Protein AF-A0A955VEQ9-F1 (afdb_monomer)

Structure (mmCIF, N/CA/C/O backbone):
data_AF-A0A955VEQ9-F1
#
_entry.id   AF-A0A955VEQ9-F1
#
loop_
_atom_site.group_PDB
_atom_site.id
_atom_site.type_symbol
_atom_site.label_atom_id
_atom_site.label_alt_id
_atom_site.label_comp_id
_atom_site.label_asym_id
_atom_site.label_entity_id
_atom_site.label_seq_id
_atom_site.pdbx_PDB_ins_code
_atom_site.Cartn_x
_atom_site.Cartn_y
_atom_site.Cartn_z
_atom_site.occupancy
_atom_site.B_iso_or_equiv
_atom_site.auth_seq_id
_atom_site.auth_comp_id
_atom_site.auth_asym_id
_atom_site.auth_atom_id
_atom_site.pdbx_PDB_model_num
ATOM 1 N N . GLY A 1 1 ? 14.305 3.880 -24.145 1.0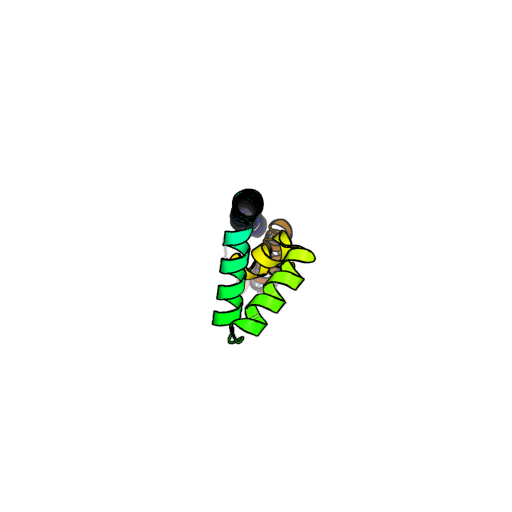0 90.00 1 GLY A N 1
ATOM 2 C CA . GLY A 1 1 ? 13.430 2.717 -23.909 1.00 90.00 1 GLY A CA 1
ATOM 3 C C . GLY A 1 1 ? 13.474 2.318 -22.452 1.00 90.00 1 GLY A C 1
ATOM 4 O O . GLY A 1 1 ? 12.798 2.954 -21.660 1.00 90.00 1 GLY A O 1
ATOM 5 N N . ALA A 1 2 ? 14.329 1.359 -22.086 1.00 95.25 2 ALA A N 1
ATOM 6 C CA . ALA A 1 2 ? 14.412 0.815 -20.723 1.00 95.25 2 ALA A CA 1
ATOM 7 C C . ALA A 1 2 ? 14.593 1.878 -19.622 1.00 95.25 2 ALA A C 1
ATOM 9 O O . ALA A 1 2 ? 13.874 1.848 -18.632 1.00 95.25 2 ALA A O 1
ATOM 10 N N . LEU A 1 3 ? 15.486 2.859 -19.818 1.00 96.25 3 LEU A N 1
ATOM 11 C CA . LEU A 1 3 ? 15.682 3.953 -18.855 1.00 96.25 3 LEU A CA 1
ATOM 12 C C . LEU A 1 3 ? 14.401 4.772 -18.632 1.00 96.25 3 LEU A C 1
ATOM 14 O O . LEU A 1 3 ? 14.037 5.050 -17.497 1.00 96.25 3 LEU A O 1
ATOM 18 N N . SER A 1 4 ? 13.703 5.132 -19.711 1.00 96.56 4 SER A N 1
ATOM 19 C CA . SER A 1 4 ? 12.445 5.881 -19.642 1.00 96.56 4 SER A CA 1
ATOM 20 C C . SER A 1 4 ? 11.353 5.088 -18.919 1.00 96.56 4 SER A C 1
ATOM 22 O O . SER A 1 4 ? 10.619 5.671 -18.131 1.00 96.56 4 SER A O 1
ATOM 24 N N . MET A 1 5 ? 11.284 3.769 -19.147 1.00 96.38 5 MET A N 1
ATOM 25 C CA . MET A 1 5 ? 10.365 2.874 -18.431 1.00 96.38 5 MET A CA 1
ATOM 26 C C . MET A 1 5 ? 10.689 2.827 -16.935 1.00 96.38 5 MET A C 1
ATOM 28 O O . MET A 1 5 ? 9.799 3.019 -16.118 1.00 96.38 5 MET A O 1
ATOM 32 N N . ALA A 1 6 ? 11.965 2.652 -16.568 1.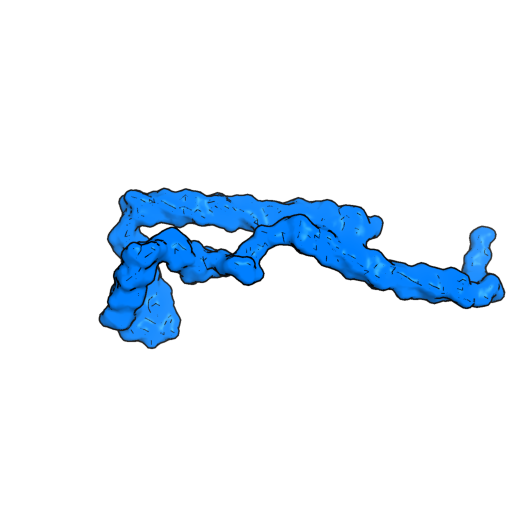00 96.88 6 ALA A N 1
ATOM 33 C CA . ALA A 1 6 ? 12.380 2.667 -15.166 1.00 96.88 6 ALA A CA 1
ATOM 34 C C . ALA A 1 6 ? 12.025 3.983 -14.471 1.00 96.88 6 ALA A C 1
ATOM 36 O O . ALA A 1 6 ? 11.421 3.966 -13.405 1.00 96.88 6 ALA A O 1
ATOM 37 N N . VAL A 1 7 ? 12.401 5.120 -15.062 1.00 97.50 7 VAL A N 1
ATOM 38 C CA . VAL A 1 7 ? 12.164 6.436 -14.455 1.00 97.50 7 VAL A CA 1
ATOM 39 C C . VAL A 1 7 ? 10.668 6.723 -14.341 1.00 97.50 7 VAL A C 1
ATOM 41 O O . VAL A 1 7 ? 10.225 7.165 -13.285 1.00 97.50 7 VAL A O 1
ATOM 44 N N . GLY A 1 8 ? 9.890 6.443 -15.391 1.00 96.94 8 GLY A N 1
ATOM 45 C CA . GLY A 1 8 ? 8.439 6.634 -15.369 1.00 96.94 8 GLY A CA 1
ATOM 46 C C . GLY A 1 8 ? 7.767 5.830 -14.256 1.00 96.94 8 GLY A C 1
ATOM 47 O O . GLY A 1 8 ? 6.965 6.376 -13.502 1.00 96.94 8 GLY A O 1
ATOM 48 N N . GLU A 1 9 ? 8.164 4.569 -14.095 1.00 97.38 9 GLU A N 1
ATOM 49 C CA . GLU A 1 9 ? 7.605 3.690 -13.070 1.00 97.38 9 GLU A CA 1
ATOM 50 C C . GLU A 1 9 ? 8.024 4.101 -11.650 1.00 97.38 9 GLU A C 1
ATOM 52 O O . GLU A 1 9 ? 7.196 4.130 -10.743 1.00 97.38 9 GLU A O 1
ATOM 57 N N . VAL A 1 10 ? 9.291 4.492 -11.445 1.00 97.75 10 VAL A N 1
ATOM 58 C CA . VAL A 1 10 ? 9.767 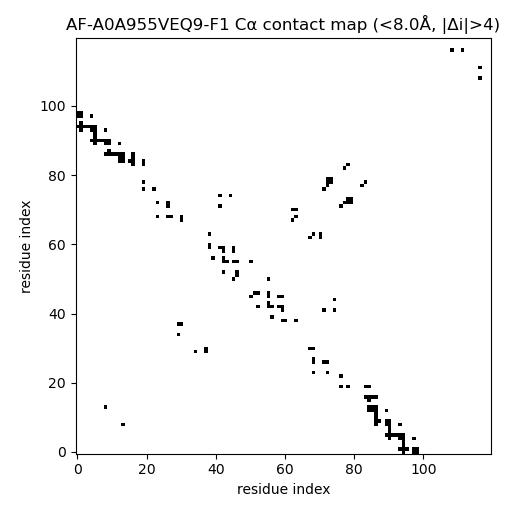5.007 -10.146 1.00 97.75 10 VAL A CA 1
ATOM 59 C C . VAL A 1 10 ? 8.982 6.246 -9.732 1.00 97.75 10 VAL A C 1
ATOM 61 O O . VAL A 1 10 ? 8.652 6.385 -8.557 1.00 97.75 10 VAL A O 1
ATOM 64 N N . VAL A 1 11 ? 8.676 7.140 -10.674 1.00 97.50 11 VAL A N 1
ATOM 65 C CA . VAL A 1 11 ? 7.861 8.327 -10.393 1.00 97.50 11 VAL A CA 1
ATOM 66 C C . VAL A 1 11 ? 6.425 7.923 -10.059 1.00 97.50 11 VAL A C 1
ATOM 68 O O . VAL A 1 11 ? 5.911 8.352 -9.031 1.00 97.50 11 VAL A O 1
ATOM 71 N N . SER A 1 12 ? 5.798 7.066 -10.871 1.00 96.81 12 SER A N 1
ATOM 72 C CA . SER A 1 12 ? 4.403 6.648 -10.672 1.00 96.81 12 SER A CA 1
ATOM 73 C C . SER A 1 12 ? 4.186 5.920 -9.340 1.00 96.81 12 SER A C 1
ATOM 75 O O . SER A 1 12 ? 3.359 6.337 -8.527 1.00 96.81 12 SER A O 1
ATOM 77 N N . VAL A 1 13 ? 4.972 4.875 -9.070 1.00 96.94 13 VAL A N 1
ATOM 78 C CA . VAL A 1 13 ? 4.902 4.111 -7.814 1.00 96.94 13 VAL A CA 1
ATOM 79 C C . VAL A 1 13 ? 5.434 4.939 -6.642 1.00 96.94 13 VAL A C 1
ATOM 81 O O . VAL A 1 13 ? 4.997 4.765 -5.508 1.00 96.94 13 VAL A O 1
ATOM 84 N N . GLY A 1 14 ? 6.348 5.878 -6.900 1.00 97.00 14 GLY A N 1
ATOM 85 C CA . GLY A 1 14 ? 6.792 6.870 -5.922 1.00 97.00 14 GLY A CA 1
ATOM 86 C C . GLY A 1 14 ? 5.634 7.719 -5.407 1.00 97.00 14 GLY A C 1
ATOM 87 O O . GLY A 1 14 ? 5.455 7.815 -4.197 1.00 97.00 14 GLY A O 1
ATOM 88 N N . SER A 1 15 ? 4.800 8.248 -6.306 1.00 96.94 15 SER A N 1
ATOM 89 C CA . SER A 1 15 ? 3.600 8.997 -5.918 1.00 96.94 15 SER A CA 1
ATOM 90 C C . SER A 1 15 ? 2.616 8.147 -5.111 1.00 96.94 15 SER A C 1
ATOM 92 O O . SER A 1 15 ? 2.082 8.637 -4.123 1.00 96.94 15 SER A O 1
ATOM 94 N N . GLN A 1 16 ? 2.422 6.871 -5.470 1.00 96.62 16 GLN A N 1
ATOM 95 C CA . GLN A 1 16 ? 1.590 5.954 -4.675 1.00 96.62 16 G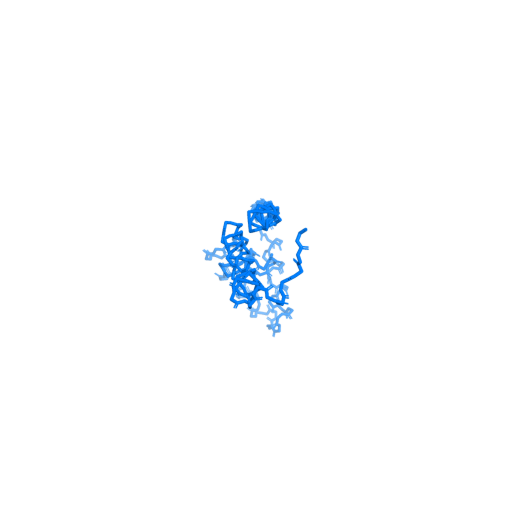LN A CA 1
ATOM 96 C C . GLN A 1 16 ? 2.148 5.770 -3.260 1.00 96.62 16 GLN A C 1
ATOM 98 O O . GLN A 1 16 ? 1.410 5.893 -2.288 1.00 96.62 16 GLN A O 1
ATOM 103 N N . ARG A 1 17 ? 3.463 5.552 -3.128 1.00 97.31 17 ARG A N 1
ATOM 104 C CA . ARG A 1 17 ? 4.127 5.444 -1.822 1.00 97.31 17 ARG A CA 1
ATOM 105 C C . ARG A 1 17 ? 3.936 6.706 -0.983 1.00 97.31 17 ARG A C 1
ATOM 107 O O . ARG A 1 17 ? 3.744 6.617 0.224 1.00 97.31 17 ARG A O 1
ATOM 114 N N . ASP A 1 18 ? 4.016 7.878 -1.600 1.00 97.56 18 ASP A N 1
ATOM 115 C CA . ASP A 1 18 ? 3.841 9.139 -0.883 1.00 97.56 18 ASP A CA 1
ATOM 116 C C . ASP A 1 18 ? 2.387 9.304 -0.394 1.00 97.56 18 ASP A C 1
ATOM 118 O O . ASP A 1 18 ? 2.177 9.772 0.727 1.00 97.56 18 ASP A O 1
ATOM 122 N N . THR A 1 19 ? 1.395 8.842 -1.166 1.00 96.81 19 THR A N 1
ATOM 123 C CA . THR A 1 19 ? -0.005 8.730 -0.717 1.00 96.81 19 THR A CA 1
ATOM 124 C C . THR A 1 19 ? -0.151 7.749 0.449 1.00 96.81 19 THR A C 1
ATOM 126 O O . THR A 1 19 ? -0.694 8.137 1.480 1.00 96.81 19 THR A O 1
ATOM 129 N N . GLU A 1 20 ? 0.407 6.537 0.348 1.00 97.56 20 GLU A N 1
ATOM 130 C CA . GLU A 1 20 ? 0.390 5.542 1.435 1.00 97.56 20 GLU A CA 1
ATOM 131 C C . GLU A 1 20 ? 0.969 6.120 2.739 1.00 97.56 20 GLU A C 1
ATOM 133 O O . GLU A 1 20 ? 0.397 5.963 3.815 1.00 97.56 20 GLU A O 1
ATOM 138 N N . LEU A 1 21 ? 2.096 6.836 2.659 1.00 97.62 21 LEU A N 1
ATOM 139 C CA . LEU A 1 21 ? 2.720 7.473 3.821 1.00 97.62 21 LEU A CA 1
ATOM 140 C C . LEU A 1 21 ? 1.856 8.594 4.410 1.00 97.62 21 LEU A C 1
ATOM 142 O O . LEU A 1 21 ? 1.819 8.760 5.632 1.00 97.62 21 LEU A O 1
ATOM 146 N N . ALA A 1 22 ? 1.176 9.367 3.563 1.00 98.00 22 ALA A N 1
ATOM 147 C CA . ALA A 1 22 ? 0.264 10.412 4.009 1.00 98.00 22 ALA A CA 1
ATOM 148 C C . ALA A 1 22 ? -0.962 9.826 4.725 1.00 98.00 22 ALA A C 1
ATOM 150 O O . ALA A 1 22 ? -1.365 10.363 5.762 1.00 98.00 22 ALA A O 1
ATOM 151 N N . ASP A 1 23 ? -1.505 8.718 4.217 1.00 97.88 23 ASP A N 1
ATOM 152 C CA . ASP A 1 23 ? -2.626 8.003 4.826 1.00 97.88 23 ASP A CA 1
ATOM 153 C C . ASP A 1 23 ? -2.221 7.371 6.164 1.00 97.88 23 ASP A C 1
ATOM 155 O O . ASP A 1 23 ? -2.874 7.633 7.168 1.00 97.88 23 ASP A O 1
ATOM 159 N N . ILE A 1 24 ? -1.073 6.687 6.245 1.00 98.12 24 ILE A N 1
ATOM 160 C CA . ILE A 1 24 ? -0.539 6.155 7.517 1.00 98.12 24 ILE A CA 1
ATOM 161 C C . ILE A 1 24 ? -0.321 7.278 8.545 1.00 98.12 24 ILE A C 1
ATOM 163 O O . ILE A 1 24 ? -0.547 7.111 9.747 1.00 98.12 24 ILE A O 1
ATOM 167 N N . ALA A 1 25 ? 0.150 8.444 8.097 1.00 98.31 25 ALA A N 1
ATOM 168 C CA . ALA A 1 25 ? 0.331 9.587 8.980 1.00 98.31 25 ALA A CA 1
ATOM 169 C C . ALA A 1 25 ? -1.007 10.166 9.462 1.00 98.31 25 ALA A C 1
ATOM 171 O O . ALA A 1 25 ? -1.050 10.710 10.567 1.00 98.31 25 ALA A O 1
ATOM 172 N N . ARG A 1 26 ? -2.067 10.100 8.646 1.00 98.19 26 ARG A N 1
ATOM 173 C CA . ARG A 1 26 ? -3.431 10.487 9.030 1.00 98.19 26 ARG A CA 1
ATOM 174 C C . ARG A 1 26 ? -3.994 9.516 10.060 1.00 98.19 26 ARG A C 1
ATOM 176 O O . ARG A 1 26 ? -4.327 9.978 11.146 1.00 98.19 26 ARG A O 1
ATOM 183 N N . GLU A 1 27 ? -3.906 8.225 9.780 1.00 98.25 27 GLU A N 1
ATOM 184 C CA . GLU A 1 27 ? -4.353 7.142 10.657 1.00 98.25 27 GLU A CA 1
ATOM 185 C C . GLU A 1 27 ? -3.747 7.257 12.060 1.00 98.25 27 GLU A C 1
ATOM 187 O O . GLU A 1 27 ? -4.421 7.269 13.086 1.00 98.25 27 GLU A O 1
ATOM 192 N N . ARG A 1 28 ? -2.432 7.496 12.127 1.00 98.38 28 ARG A N 1
ATOM 193 C CA . ARG A 1 28 ? -1.739 7.708 13.404 1.00 98.38 28 ARG A CA 1
ATOM 194 C C . ARG A 1 28 ? -2.306 8.887 14.207 1.00 98.38 28 ARG A C 1
ATOM 196 O O . ARG A 1 28 ? -2.261 8.860 15.436 1.00 98.38 28 ARG A O 1
ATOM 203 N N . ARG A 1 29 ? -2.765 9.950 13.540 1.00 98.44 29 ARG A N 1
ATOM 204 C CA . ARG A 1 29 ? -3.380 11.106 14.212 1.00 98.44 29 ARG A CA 1
ATOM 205 C C . ARG A 1 29 ? -4.795 10.782 14.676 1.00 98.44 29 ARG A C 1
ATOM 207 O O . ARG A 1 29 ? -5.160 11.220 15.761 1.00 98.44 29 ARG A O 1
ATOM 214 N N . GLU A 1 30 ? -5.554 10.035 13.887 1.00 98.12 30 GLU A N 1
ATOM 215 C CA . GLU A 1 30 ? -6.919 9.599 14.199 1.00 98.12 30 GLU A CA 1
ATOM 216 C C . GLU A 1 30 ? -6.930 8.663 15.413 1.00 98.12 30 GLU A C 1
ATOM 218 O O . GLU A 1 30 ? -7.557 8.996 16.420 1.00 98.12 30 GLU A O 1
ATOM 223 N N . LEU 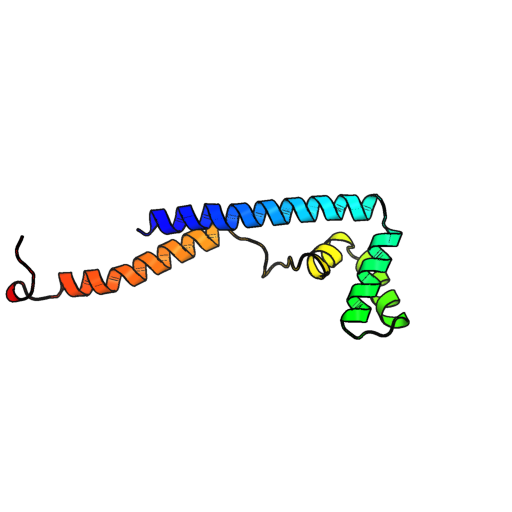A 1 31 ? -6.067 7.643 15.428 1.00 98.12 31 LEU A N 1
ATOM 224 C CA . LEU A 1 31 ? -5.842 6.764 16.585 1.00 98.12 31 LEU A CA 1
ATOM 225 C C . LEU A 1 31 ? -5.459 7.516 17.867 1.00 98.12 31 LEU A C 1
ATOM 227 O O . LEU A 1 31 ? -5.853 7.126 18.965 1.00 98.12 31 LEU A O 1
ATOM 231 N N . ALA A 1 32 ? -4.698 8.608 17.751 1.00 98.00 32 ALA A N 1
ATOM 232 C CA . ALA A 1 32 ? -4.323 9.429 18.901 1.00 98.00 32 ALA A CA 1
ATOM 233 C C . ALA A 1 32 ? -5.456 10.361 19.367 1.00 98.00 32 ALA A C 1
ATOM 235 O O . ALA A 1 32 ? -5.573 10.638 20.561 1.00 98.00 32 ALA A O 1
ATOM 236 N N . ALA A 1 33 ? -6.262 10.877 18.439 1.00 98.44 33 ALA A N 1
ATOM 237 C CA . ALA A 1 33 ? -7.301 11.862 18.724 1.00 98.44 33 ALA A CA 1
ATOM 238 C C . ALA A 1 33 ? -8.633 11.223 19.144 1.00 98.44 33 ALA A C 1
ATOM 240 O O . ALA A 1 33 ? -9.346 11.789 19.974 1.00 98.44 33 ALA A O 1
ATOM 241 N N . MET A 1 34 ? -8.985 10.073 18.567 1.00 97.88 34 MET A N 1
ATOM 242 C CA . MET A 1 34 ? -10.304 9.449 18.688 1.00 97.88 34 MET A CA 1
ATOM 243 C C . MET A 1 34 ? -10.225 7.915 18.844 1.00 97.88 34 MET A C 1
ATOM 245 O O . MET A 1 34 ? -10.959 7.201 18.169 1.00 97.88 34 MET A O 1
ATOM 249 N N . PRO A 1 35 ? -9.430 7.366 19.783 1.00 97.25 35 PRO A N 1
ATOM 250 C CA . PRO A 1 35 ? -9.184 5.919 19.877 1.00 97.25 35 PRO A CA 1
ATOM 251 C C . PRO A 1 35 ? -10.455 5.071 20.043 1.00 97.25 35 PRO A C 1
ATOM 253 O O . PRO A 1 35 ? -10.536 3.956 19.541 1.00 97.25 35 PRO A O 1
ATOM 256 N N . ALA A 1 36 ? -11.470 5.594 20.740 1.00 97.81 36 ALA A N 1
ATOM 257 C CA . ALA A 1 36 ? -12.745 4.899 20.895 1.00 97.81 36 ALA A CA 1
ATOM 258 C C . ALA A 1 36 ? -13.529 4.814 19.579 1.00 97.81 36 ALA A C 1
ATOM 260 O O . ALA A 1 36 ? -14.228 3.834 19.358 1.00 97.81 36 ALA A O 1
ATOM 261 N N . ARG A 1 37 ? -13.419 5.834 18.721 1.00 98.25 37 ARG A N 1
ATOM 262 C CA . ARG A 1 37 ? -14.051 5.845 17.403 1.00 98.25 37 ARG A CA 1
ATOM 263 C C . ARG A 1 37 ? -13.362 4.842 16.486 1.00 98.25 37 ARG A C 1
ATOM 265 O O . ARG A 1 37 ? -14.055 4.002 15.936 1.00 98.25 37 ARG A O 1
ATOM 272 N N . GLU A 1 38 ? -12.034 4.887 16.414 1.00 98.31 38 GLU A N 1
ATOM 273 C CA . GLU A 1 38 ? -11.242 3.954 15.602 1.00 98.31 38 GLU A CA 1
ATOM 274 C C . GLU A 1 38 ? -11.532 2.496 15.982 1.00 98.31 38 GLU A C 1
ATOM 276 O O . GLU A 1 38 ? -11.766 1.649 15.124 1.00 98.31 38 GLU A O 1
ATOM 281 N N . LEU A 1 39 ? -11.653 2.199 17.282 1.00 98.50 39 LEU A N 1
ATOM 282 C CA . LEU A 1 39 ? -12.052 0.863 17.717 1.00 98.50 39 LEU A CA 1
ATOM 283 C C . LEU A 1 39 ? -13.427 0.456 17.159 1.00 98.50 39 LEU A C 1
ATOM 285 O O . LEU A 1 39 ? -13.582 -0.679 16.720 1.00 98.50 39 LEU A O 1
ATOM 289 N N . GLU A 1 40 ? -14.427 1.342 17.174 1.00 98.44 40 GLU A N 1
ATOM 290 C CA . GLU A 1 40 ? -15.743 1.039 16.591 1.00 98.44 40 GLU A CA 1
ATOM 291 C C . GLU A 1 40 ? -15.681 0.859 15.068 1.00 98.44 40 GLU A C 1
ATOM 293 O O . GLU A 1 40 ? -16.389 0.001 14.536 1.00 98.44 40 GLU A O 1
ATOM 298 N N . GLU A 1 41 ? -14.825 1.611 14.372 1.00 97.94 41 GLU A N 1
ATOM 299 C CA . GLU A 1 41 ? -14.588 1.441 12.934 1.00 97.94 41 GLU A CA 1
ATOM 300 C C . GLU A 1 41 ? -14.010 0.044 12.651 1.00 97.94 41 GLU A C 1
ATOM 302 O O . GLU A 1 41 ? -14.581 -0.713 11.859 1.00 97.94 41 GLU A O 1
ATOM 307 N N . LEU A 1 42 ? -12.999 -0.386 13.413 1.00 98.25 42 LEU A N 1
ATOM 308 C CA . LEU A 1 42 ? -12.426 -1.729 13.301 1.00 98.25 42 LEU A CA 1
ATOM 309 C C . LEU A 1 42 ? -13.432 -2.842 13.640 1.00 98.25 42 LEU A C 1
ATOM 311 O O . LEU A 1 42 ? -13.468 -3.885 12.979 1.00 98.25 42 LEU A O 1
ATOM 315 N N . VAL A 1 43 ? -14.293 -2.634 14.643 1.00 98.69 43 VAL A N 1
ATOM 316 C CA . VAL A 1 43 ? -15.398 -3.561 14.940 1.00 98.69 43 VAL A CA 1
ATOM 317 C C . VAL A 1 43 ? -16.326 -3.698 13.740 1.00 98.69 43 VAL A C 1
ATOM 319 O O . VAL A 1 43 ? -16.681 -4.823 13.377 1.00 98.69 43 VAL A O 1
ATOM 322 N N . GLN A 1 44 ? -16.707 -2.585 13.114 1.00 98.56 44 GLN A N 1
ATOM 323 C CA . GLN A 1 44 ? -17.595 -2.608 11.959 1.00 98.56 44 GLN A CA 1
ATOM 324 C C . GLN A 1 44 ? -16.957 -3.341 10.772 1.00 98.56 44 GLN A C 1
ATOM 326 O O . GLN A 1 44 ? -17.622 -4.172 10.157 1.00 98.56 44 GLN A O 1
ATOM 331 N N . ILE A 1 45 ? -15.659 -3.144 10.522 1.00 98.19 45 ILE A N 1
ATOM 332 C CA . ILE A 1 45 ? -14.917 -3.874 9.480 1.00 98.19 45 ILE A CA 1
ATOM 333 C C . ILE A 1 45 ? -15.016 -5.388 9.693 1.00 98.19 45 ILE A C 1
ATOM 335 O O . ILE A 1 45 ? -15.288 -6.144 8.757 1.00 98.19 45 ILE A O 1
ATOM 339 N N . TYR A 1 46 ? -14.837 -5.864 10.926 1.00 98.50 46 TYR A N 1
ATOM 340 C CA . TYR A 1 46 ? -14.944 -7.293 11.219 1.00 98.50 46 TYR A CA 1
ATOM 341 C C . TYR A 1 46 ? -16.378 -7.826 11.124 1.00 98.50 46 TYR A C 1
ATOM 343 O O . TYR A 1 46 ? -16.571 -8.967 10.691 1.00 98.50 46 TYR A O 1
ATOM 351 N N . ILE A 1 47 ? -17.385 -7.018 11.469 1.00 98.69 47 ILE A N 1
ATOM 352 C CA . ILE A 1 47 ? -18.795 -7.357 11.227 1.00 98.69 47 ILE A CA 1
ATOM 353 C C . ILE A 1 47 ? -19.050 -7.514 9.725 1.00 98.69 47 ILE A C 1
ATOM 355 O O . ILE A 1 47 ? -19.635 -8.515 9.310 1.00 98.69 47 ILE A O 1
ATOM 359 N N . ASP A 1 48 ? -18.556 -6.586 8.904 1.00 98.38 48 ASP A N 1
ATOM 360 C CA . ASP A 1 48 ? -18.724 -6.611 7.446 1.00 98.38 48 ASP A CA 1
ATOM 361 C C . ASP A 1 48 ? -18.007 -7.813 6.806 1.00 98.38 48 ASP A C 1
ATOM 363 O O . ASP A 1 48 ? -18.448 -8.349 5.787 1.00 98.38 48 ASP A O 1
ATOM 367 N N . LYS A 1 49 ? -16.948 -8.316 7.454 1.00 97.62 49 LYS A N 1
ATOM 368 C CA . LYS A 1 49 ? -16.273 -9.581 7.110 1.00 97.62 49 LYS A CA 1
ATOM 369 C C . LYS A 1 49 ? -17.032 -10.840 7.548 1.00 97.62 49 LYS A C 1
ATOM 371 O O . LYS A 1 49 ? -16.606 -11.948 7.222 1.00 97.62 49 LYS A O 1
ATOM 376 N N . GLY A 1 50 ? -18.150 -10.693 8.256 1.00 98.38 50 GLY A N 1
ATOM 377 C CA . GLY A 1 50 ? -19.051 -11.782 8.638 1.00 98.38 50 GLY A CA 1
ATOM 378 C C . GLY A 1 50 ? -18.904 -12.275 10.077 1.00 98.38 50 GLY A C 1
ATOM 379 O O . GLY A 1 50 ? -19.465 -13.321 10.414 1.00 98.38 50 GLY A O 1
ATOM 380 N N . LEU A 1 51 ? -18.171 -11.565 10.942 1.00 98.62 51 LEU A N 1
ATOM 381 C CA . LEU A 1 51 ? -18.123 -11.901 12.366 1.00 98.62 51 LEU A CA 1
ATOM 382 C C . LEU A 1 51 ? -19.411 -11.441 13.061 1.00 98.62 51 LEU A C 1
ATOM 384 O O . LEU A 1 51 ? -20.033 -10.445 12.697 1.00 98.62 51 LEU A O 1
ATOM 388 N N . THR A 1 52 ? -19.810 -12.154 14.116 1.00 98.69 52 THR A N 1
ATOM 389 C CA . THR A 1 52 ? -20.876 -11.656 14.995 1.00 98.69 52 THR A CA 1
ATOM 390 C C . THR A 1 52 ? -20.395 -10.392 15.719 1.00 98.69 52 THR A C 1
ATOM 392 O O . THR A 1 52 ? -19.203 -10.295 16.015 1.00 98.69 52 THR A O 1
ATOM 395 N N . PRO A 1 53 ? -21.281 -9.451 16.095 1.00 98.50 53 PRO A N 1
ATOM 396 C CA . PRO A 1 53 ? -20.865 -8.215 16.769 1.00 98.50 53 PRO A CA 1
ATOM 397 C C . PRO A 1 53 ? -20.037 -8.445 18.043 1.00 98.50 53 PRO A C 1
ATOM 399 O O . PRO A 1 53 ? -19.089 -7.714 18.319 1.00 98.50 53 PRO A O 1
ATOM 402 N N . ALA A 1 54 ? -20.362 -9.495 18.805 1.00 98.56 54 ALA A N 1
ATOM 403 C CA . ALA A 1 54 ? -19.614 -9.861 20.004 1.00 98.56 54 ALA A CA 1
ATOM 404 C C . ALA A 1 54 ? -18.184 -10.325 19.678 1.00 98.56 54 ALA A C 1
ATOM 406 O O . ALA A 1 54 ? -17.241 -9.892 20.338 1.00 98.56 54 ALA A O 1
ATOM 407 N N . LEU A 1 55 ? -18.017 -11.171 18.654 1.00 98.62 55 LEU A N 1
ATOM 408 C CA . LEU A 1 55 ? -16.702 -11.658 18.238 1.00 98.62 55 LEU A CA 1
ATOM 409 C C . LEU A 1 55 ? -15.884 -10.552 17.561 1.00 98.62 55 LEU A C 1
ATOM 411 O O . LEU A 1 55 ? -14.701 -10.419 17.848 1.00 98.62 55 LEU A O 1
ATOM 415 N N . ALA A 1 56 ? -16.512 -9.732 16.717 1.00 98.69 56 ALA A N 1
ATOM 416 C CA . ALA A 1 56 ? -15.873 -8.590 16.070 1.00 98.69 56 ALA A CA 1
ATOM 417 C C . ALA A 1 56 ? -15.282 -7.614 17.097 1.00 98.69 56 ALA A C 1
ATOM 419 O O . ALA A 1 56 ? -14.126 -7.221 16.968 1.00 98.69 56 ALA A O 1
ATOM 420 N N . ARG A 1 57 ? -16.026 -7.302 18.172 1.00 98.69 57 ARG A N 1
ATOM 421 C CA . ARG A 1 57 ? -15.509 -6.486 19.281 1.00 98.69 57 ARG A CA 1
ATOM 422 C C . ARG A 1 57 ? -14.322 -7.122 19.987 1.00 98.69 57 ARG A C 1
ATOM 424 O O . ARG A 1 57 ? -13.353 -6.424 20.260 1.00 98.69 57 ARG A O 1
ATOM 431 N N . GLN A 1 58 ? -14.389 -8.416 20.285 1.00 98.62 58 GLN A N 1
ATOM 432 C CA . GLN A 1 58 ? -13.274 -9.117 20.926 1.00 98.62 58 GLN A CA 1
ATOM 433 C C . GLN A 1 58 ? -12.018 -9.078 20.050 1.00 98.62 58 GLN A C 1
ATOM 435 O O . GLN A 1 58 ? -10.955 -8.705 20.529 1.00 98.62 58 GLN A O 1
ATOM 440 N N . VAL A 1 59 ? -12.151 -9.395 18.760 1.00 98.31 59 VAL A N 1
ATOM 441 C CA . VAL A 1 59 ? -11.032 -9.375 17.809 1.00 98.31 59 VAL A CA 1
ATOM 442 C C . VAL A 1 59 ? -10.448 -7.971 17.667 1.00 98.31 59 VAL A C 1
ATOM 444 O O . VAL A 1 59 ? -9.231 -7.824 17.741 1.00 98.31 59 VAL A O 1
ATOM 447 N N . ALA A 1 60 ? -11.291 -6.947 17.506 1.00 98.38 60 ALA A N 1
ATOM 448 C CA . ALA A 1 60 ? -10.834 -5.567 17.388 1.00 98.38 60 ALA A CA 1
ATOM 449 C C . ALA A 1 60 ? -10.029 -5.138 18.624 1.00 98.38 60 ALA A C 1
ATOM 451 O O . ALA A 1 60 ? -8.907 -4.677 18.474 1.00 98.38 60 ALA A O 1
ATOM 452 N N . VAL A 1 61 ? -10.542 -5.378 19.839 1.00 98.50 61 VAL A N 1
ATOM 453 C CA . VAL A 1 61 ? -9.841 -5.030 21.091 1.00 98.50 61 VAL A CA 1
ATOM 454 C C . VAL A 1 61 ? -8.475 -5.713 21.179 1.00 98.50 61 VAL A C 1
ATOM 456 O O . VAL A 1 61 ? -7.468 -5.034 21.366 1.00 98.50 61 VAL A O 1
ATOM 459 N N . GLU A 1 62 ? -8.422 -7.032 20.988 1.00 98.56 62 GLU A N 1
ATOM 460 C CA . GLU A 1 62 ? -7.179 -7.812 21.098 1.00 98.56 62 GLU A CA 1
ATOM 461 C C . GLU A 1 62 ? -6.122 -7.372 20.064 1.00 98.56 62 GLU A C 1
ATOM 463 O O . GLU A 1 62 ? -4.926 -7.310 20.358 1.00 98.56 62 GLU A O 1
ATOM 468 N N . LEU A 1 63 ? -6.541 -7.039 18.837 1.00 98.06 63 LEU A N 1
ATOM 469 C CA . LEU A 1 63 ? -5.625 -6.573 17.793 1.00 98.06 63 LEU A CA 1
ATOM 470 C C . LEU A 1 63 ? -5.177 -5.124 18.009 1.00 98.06 63 LEU A C 1
ATOM 472 O O . LEU A 1 63 ? -3.996 -4.828 17.811 1.00 98.06 63 LEU A O 1
ATOM 476 N N . THR A 1 64 ? -6.074 -4.246 18.464 1.00 97.69 64 THR A N 1
ATOM 477 C CA . THR A 1 64 ? -5.751 -2.864 18.840 1.00 97.69 64 THR A CA 1
ATOM 478 C C . THR A 1 64 ? -4.734 -2.823 19.984 1.00 97.69 64 THR A C 1
ATOM 480 O O . THR A 1 64 ? -3.792 -2.033 19.925 1.00 97.69 64 THR A O 1
ATOM 483 N N . GLU A 1 65 ? -4.870 -3.688 20.997 1.00 97.81 65 GLU A N 1
ATOM 484 C CA . GLU A 1 65 ? -3.915 -3.787 22.113 1.00 97.81 65 GLU A CA 1
ATOM 485 C C . GLU A 1 65 ? -2.518 -4.225 21.660 1.00 97.81 65 GLU A C 1
ATOM 487 O O . GLU A 1 65 ? -1.512 -3.771 22.210 1.00 97.81 65 GLU A O 1
ATOM 492 N N . LYS A 1 66 ? -2.444 -5.094 20.647 1.00 97.69 66 LYS A N 1
ATOM 493 C CA . LYS A 1 66 ? -1.173 -5.558 20.092 1.00 97.69 66 LYS A CA 1
ATOM 494 C C . LYS A 1 66 ? -0.485 -4.483 19.254 1.00 97.69 66 LYS A C 1
ATOM 496 O O . LYS A 1 66 ? 0.697 -4.222 19.471 1.00 97.69 66 LYS A O 1
ATOM 501 N N . ASP A 1 67 ? -1.191 -3.934 18.267 1.00 97.69 67 ASP A N 1
ATOM 502 C CA . ASP A 1 67 ? -0.701 -2.862 17.395 1.00 97.69 67 ASP A CA 1
ATOM 503 C C . ASP A 1 67 ? -1.864 -2.233 16.609 1.00 97.69 67 ASP A C 1
ATOM 505 O O . ASP A 1 67 ? -2.197 -2.660 15.499 1.00 97.69 67 ASP A O 1
ATOM 509 N N . ALA A 1 68 ? -2.472 -1.196 17.191 1.00 97.31 68 ALA A N 1
ATOM 510 C CA . ALA A 1 68 ? -3.572 -0.461 16.576 1.00 97.31 68 ALA A CA 1
ATOM 511 C C . ALA A 1 68 ? -3.214 0.101 15.191 1.00 97.31 68 ALA A C 1
ATOM 513 O O . ALA A 1 68 ? -3.982 -0.030 14.245 1.00 97.31 68 ALA A O 1
ATOM 514 N N . LEU A 1 69 ? -2.020 0.678 15.030 1.00 97.94 69 LEU A N 1
ATOM 515 C CA . LEU A 1 69 ? -1.652 1.269 13.746 1.00 97.94 69 LEU A CA 1
ATOM 516 C C . LEU A 1 69 ? -1.490 0.188 12.677 1.00 97.94 69 LEU A C 1
ATOM 518 O O . LEU A 1 69 ? -1.964 0.364 11.560 1.00 97.94 69 LEU A O 1
ATOM 522 N N . ALA A 1 70 ? -0.831 -0.926 12.996 1.00 97.31 70 ALA A N 1
ATOM 523 C CA . ALA A 1 70 ? -0.632 -1.989 12.019 1.00 97.31 70 ALA A CA 1
ATOM 524 C C . ALA A 1 70 ? -1.952 -2.630 11.573 1.00 97.31 70 ALA A C 1
ATOM 526 O O . ALA A 1 70 ? -2.092 -2.927 10.386 1.00 97.31 70 ALA A O 1
ATOM 527 N N . VAL A 1 71 ? -2.909 -2.837 12.489 1.00 97.69 71 VAL A N 1
ATOM 528 C CA . VAL A 1 71 ? -4.207 -3.417 12.118 1.00 97.69 71 VAL A CA 1
ATOM 529 C C . VAL A 1 71 ? -5.016 -2.452 11.254 1.00 97.69 71 VAL A C 1
ATOM 531 O O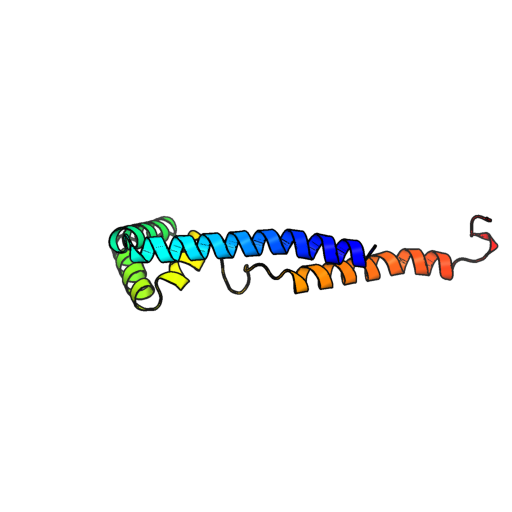 . VAL A 1 71 ? -5.441 -2.861 10.183 1.00 97.69 71 VAL A O 1
ATOM 534 N N . HIS A 1 72 ? -5.127 -1.171 11.614 1.00 97.88 72 HIS A N 1
ATOM 535 C CA . HIS A 1 72 ? -5.859 -0.189 10.805 1.00 97.88 72 HIS A CA 1
ATOM 536 C C . HIS A 1 72 ? -5.228 0.005 9.417 1.00 97.88 72 HIS A C 1
ATOM 538 O O . HIS A 1 72 ? -5.904 -0.059 8.394 1.00 97.88 72 HIS A O 1
ATOM 544 N N . VAL A 1 73 ? -3.897 0.106 9.338 1.00 97.38 73 VAL A N 1
ATOM 545 C CA . VAL A 1 73 ? -3.182 0.221 8.054 1.00 97.38 73 VAL A CA 1
ATOM 546 C C . VAL A 1 73 ? -3.421 -0.997 7.146 1.00 97.38 73 VAL A C 1
ATOM 548 O O . VAL A 1 73 ? -3.520 -0.849 5.926 1.00 97.38 73 VAL A O 1
ATOM 551 N N . ALA A 1 74 ? -3.540 -2.197 7.715 1.00 96.81 74 ALA A N 1
ATOM 552 C CA . ALA A 1 74 ? -3.824 -3.404 6.946 1.00 96.81 74 ALA A CA 1
ATOM 553 C C . ALA A 1 74 ? -5.310 -3.537 6.570 1.00 96.81 74 ALA A C 1
ATOM 555 O O . ALA A 1 74 ? -5.624 -3.919 5.443 1.00 96.81 74 ALA A O 1
ATOM 556 N N . GLU A 1 75 ? -6.208 -3.252 7.510 1.00 96.50 75 GLU A N 1
ATOM 557 C CA . GLU A 1 75 ? -7.646 -3.500 7.405 1.00 96.50 75 GLU A CA 1
ATOM 558 C C . GLU A 1 75 ? -8.380 -2.402 6.627 1.00 96.50 75 GLU A C 1
ATOM 560 O O . GLU A 1 75 ? -9.246 -2.716 5.811 1.00 96.50 75 GLU A O 1
ATOM 565 N N . GLU A 1 76 ? -7.998 -1.139 6.815 1.00 94.88 76 GLU A N 1
ATOM 566 C CA . GLU A 1 76 ? -8.652 0.020 6.196 1.00 94.88 76 GLU A CA 1
ATOM 567 C C . GLU A 1 76 ? -7.938 0.492 4.937 1.00 94.88 76 GLU A C 1
ATOM 569 O O . GLU A 1 76 ? -8.567 0.720 3.903 1.00 94.88 76 GLU A O 1
ATOM 574 N N . LEU A 1 77 ? -6.609 0.620 5.004 1.00 95.69 77 LEU A N 1
ATOM 575 C CA . LEU A 1 77 ? -5.819 1.140 3.885 1.00 95.69 77 LEU A CA 1
ATOM 576 C C . LEU A 1 77 ? -5.391 0.036 2.907 1.00 95.69 77 LEU A C 1
ATOM 578 O O . LEU A 1 77 ? -4.912 0.330 1.813 1.00 95.69 77 LEU A O 1
ATOM 582 N N . GLY A 1 78 ? -5.529 -1.240 3.287 1.00 95.44 78 GLY A N 1
ATOM 583 C CA . GLY A 1 78 ? -5.069 -2.375 2.480 1.00 95.44 78 GLY A CA 1
ATOM 584 C C . GLY A 1 78 ? -3.545 -2.428 2.306 1.00 95.44 78 GLY A C 1
ATOM 585 O O . GLY A 1 78 ? -3.042 -3.112 1.405 1.00 95.44 78 GLY A O 1
ATOM 586 N N . ILE A 1 79 ? -2.791 -1.707 3.142 1.00 95.88 79 ILE A N 1
ATOM 587 C CA . ILE A 1 79 ? -1.334 -1.616 3.063 1.00 95.88 79 ILE A CA 1
ATOM 588 C C . ILE A 1 79 ? -0.733 -2.734 3.916 1.00 95.88 79 ILE A C 1
ATOM 590 O O . ILE A 1 79 ? -0.739 -2.717 5.144 1.00 95.88 79 ILE A O 1
ATOM 594 N N . THR A 1 80 ? -0.154 -3.711 3.235 1.00 93.94 80 THR A N 1
ATOM 595 C CA . THR A 1 80 ? 0.537 -4.869 3.805 1.00 93.94 80 THR A CA 1
ATOM 596 C C . THR A 1 80 ? 1.966 -4.915 3.270 1.00 93.94 80 THR A C 1
ATOM 598 O O . THR A 1 80 ? 2.324 -4.185 2.345 1.00 93.94 80 THR A O 1
ATOM 601 N N . GLU A 1 81 ? 2.809 -5.802 3.796 1.00 88.50 81 GLU A N 1
ATOM 602 C CA . GLU A 1 81 ? 4.171 -5.978 3.269 1.00 88.50 81 GLU A CA 1
ATOM 603 C C . GLU A 1 81 ? 4.199 -6.372 1.780 1.00 88.50 81 GLU A C 1
ATOM 605 O O . GLU A 1 81 ? 5.152 -6.036 1.067 1.00 88.50 81 GLU A O 1
ATOM 610 N N . GLN A 1 82 ? 3.158 -7.064 1.307 1.00 88.25 82 GLN A N 1
ATOM 611 C CA . GLN A 1 82 ? 3.001 -7.510 -0.076 1.00 88.25 82 GLN A CA 1
ATOM 612 C C . GLN A 1 82 ? 2.445 -6.417 -0.993 1.00 88.25 82 GLN A C 1
ATOM 614 O O . GLN A 1 82 ? 2.808 -6.384 -2.166 1.00 88.25 82 GLN A O 1
ATOM 619 N N . THR A 1 83 ? 1.569 -5.551 -0.480 1.00 90.12 83 THR A N 1
ATOM 620 C CA . THR A 1 83 ? 0.881 -4.522 -1.279 1.00 90.12 83 THR A CA 1
ATOM 621 C C . THR A 1 83 ? 1.574 -3.163 -1.247 1.00 90.12 83 THR A C 1
ATOM 623 O O . THR A 1 83 ? 1.337 -2.368 -2.148 1.00 90.12 83 THR A O 1
ATOM 626 N N . ARG A 1 84 ? 2.467 -2.910 -0.277 1.00 92.00 84 ARG A N 1
ATOM 627 C CA . ARG A 1 84 ? 3.202 -1.642 -0.145 1.00 92.00 84 ARG A CA 1
ATOM 628 C C . ARG A 1 84 ? 3.943 -1.267 -1.431 1.00 92.00 84 ARG A C 1
ATOM 630 O O . ARG A 1 84 ? 4.684 -2.079 -1.995 1.00 92.00 84 ARG A O 1
ATOM 637 N N . ALA A 1 85 ? 3.847 0.001 -1.820 1.00 93.06 85 ALA A N 1
ATOM 638 C CA . ALA A 1 85 ? 4.541 0.552 -2.976 1.00 93.06 85 ALA A CA 1
ATOM 639 C C . ALA A 1 85 ? 6.082 0.447 -2.865 1.00 93.06 85 ALA A C 1
ATOM 641 O O . ALA A 1 85 ? 6.712 0.930 -1.917 1.00 93.06 85 ALA A O 1
ATOM 642 N N . ARG A 1 86 ? 6.724 -0.152 -3.884 1.00 95.62 86 ARG A N 1
ATOM 643 C CA . ARG A 1 86 ? 8.190 -0.351 -3.973 1.00 95.62 86 ARG A CA 1
ATOM 644 C C . ARG A 1 86 ? 8.769 0.256 -5.263 1.00 95.62 86 ARG A C 1
ATOM 646 O O . ARG A 1 86 ? 9.069 -0.482 -6.205 1.00 95.62 86 ARG A O 1
ATOM 653 N N . PRO A 1 87 ? 8.995 1.584 -5.313 1.00 96.31 87 PRO A N 1
ATOM 654 C CA . PRO A 1 87 ? 9.298 2.297 -6.559 1.00 96.31 87 PRO A CA 1
ATOM 655 C C . PRO A 1 87 ? 10.536 1.788 -7.302 1.00 96.31 87 PRO A C 1
ATOM 657 O O . PRO A 1 87 ? 10.502 1.584 -8.511 1.00 96.31 87 PRO A O 1
ATOM 660 N N . LEU A 1 88 ? 11.632 1.525 -6.582 1.00 96.81 88 LEU A N 1
ATOM 661 C CA . LEU A 1 88 ? 12.879 1.056 -7.198 1.00 96.81 88 LEU A CA 1
ATOM 662 C C . LEU A 1 88 ? 12.741 -0.349 -7.794 1.00 96.81 88 LEU A C 1
ATOM 664 O O . LEU A 1 88 ? 13.271 -0.620 -8.870 1.00 96.81 88 LEU A O 1
ATOM 668 N N . GLN A 1 89 ? 12.008 -1.232 -7.112 1.00 96.94 89 GLN A N 1
ATOM 669 C CA . GLN A 1 89 ? 11.743 -2.583 -7.603 1.00 96.94 89 GLN A CA 1
ATOM 670 C C . GLN A 1 89 ? 10.853 -2.538 -8.853 1.00 96.94 89 GLN A C 1
ATOM 672 O O . GLN A 1 89 ? 11.136 -3.225 -9.838 1.00 96.94 89 GLN A O 1
ATOM 677 N N . ALA A 1 90 ? 9.817 -1.698 -8.843 1.00 96.06 90 ALA A N 1
ATOM 678 C CA . ALA A 1 90 ? 8.936 -1.492 -9.989 1.00 96.06 90 ALA A CA 1
ATOM 679 C C . ALA A 1 90 ? 9.702 -0.919 -11.199 1.00 96.06 90 ALA A C 1
ATOM 681 O O . ALA A 1 90 ? 9.619 -1.450 -12.307 1.00 96.06 90 ALA A O 1
ATOM 682 N N . GLY A 1 91 ? 10.563 0.079 -10.980 1.00 97.56 91 GLY A N 1
ATOM 683 C CA . GLY A 1 91 ? 11.426 0.631 -12.026 1.00 97.56 91 GLY A CA 1
ATOM 684 C C . GLY A 1 91 ? 12.393 -0.384 -12.628 1.00 97.56 91 GLY A C 1
ATOM 685 O O . GLY A 1 91 ? 12.491 -0.506 -13.850 1.00 97.56 91 GLY A O 1
ATOM 686 N 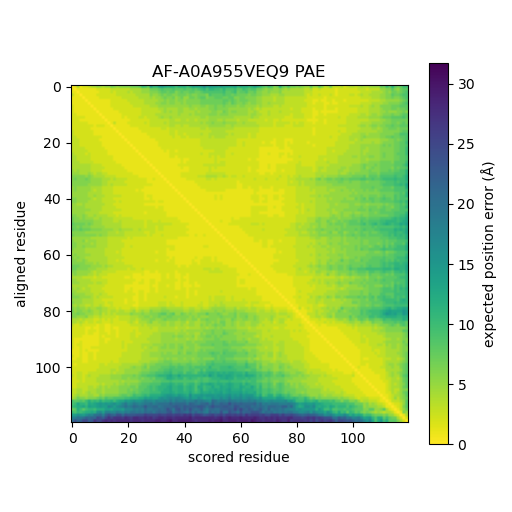N . ALA A 1 92 ? 13.094 -1.143 -11.782 1.00 97.62 92 ALA A N 1
ATOM 687 C CA . ALA A 1 92 ? 14.048 -2.151 -12.237 1.00 97.62 92 ALA A CA 1
ATOM 688 C C . ALA A 1 92 ? 13.364 -3.276 -13.031 1.00 97.62 92 ALA A C 1
ATOM 690 O O . ALA A 1 92 ? 13.843 -3.652 -14.103 1.00 97.62 92 ALA A O 1
ATOM 691 N N . SER A 1 93 ? 12.228 -3.779 -12.538 1.00 97.12 93 SER A N 1
ATOM 692 C CA . SER A 1 93 ? 11.448 -4.809 -13.237 1.00 9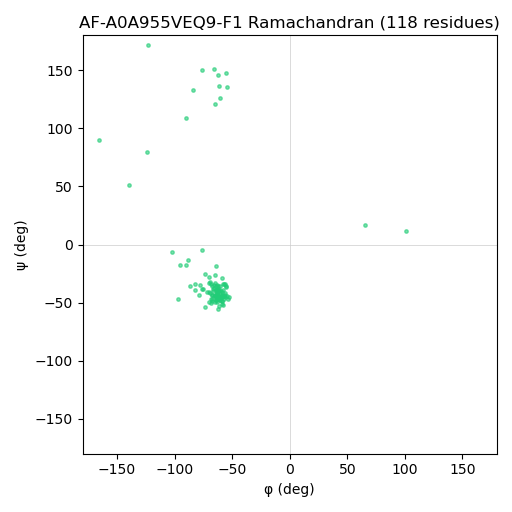7.12 93 SER A CA 1
ATOM 693 C C . SER A 1 93 ? 10.917 -4.312 -14.584 1.00 97.12 93 SER A C 1
ATOM 695 O O . SER A 1 93 ? 11.045 -5.022 -15.580 1.00 97.12 93 SER A O 1
ATOM 697 N N . SER A 1 94 ? 10.443 -3.066 -14.658 1.00 97.25 94 SER A N 1
ATOM 698 C CA . SER A 1 94 ? 9.978 -2.445 -15.906 1.00 97.25 94 SER A CA 1
ATOM 699 C C . SER A 1 94 ? 11.097 -2.274 -16.936 1.00 97.25 94 SER A C 1
ATOM 701 O O . SER A 1 94 ? 10.925 -2.609 -18.111 1.00 97.25 94 SER A O 1
ATOM 703 N N . ALA A 1 95 ? 12.278 -1.807 -16.516 1.00 97.62 95 ALA A N 1
ATOM 704 C CA . ALA A 1 95 ? 13.434 -1.716 -17.407 1.00 97.62 95 ALA A CA 1
ATOM 705 C C . ALA A 1 95 ? 13.886 -3.089 -17.917 1.00 97.62 95 ALA A C 1
ATOM 707 O O . ALA A 1 95 ? 14.180 -3.224 -19.107 1.00 97.62 95 ALA A O 1
ATOM 708 N N . ALA A 1 96 ? 13.921 -4.100 -17.043 1.00 97.69 96 ALA A N 1
ATOM 709 C CA . ALA A 1 96 ? 14.291 -5.461 -17.413 1.00 97.69 96 ALA A CA 1
ATOM 710 C C . ALA A 1 96 ? 13.291 -6.065 -18.410 1.00 97.69 96 ALA A C 1
ATOM 712 O O . ALA A 1 96 ? 13.702 -6.575 -19.452 1.00 97.69 96 ALA A O 1
ATOM 713 N N . ALA A 1 97 ? 11.988 -5.942 -18.145 1.00 97.19 97 ALA A N 1
ATOM 714 C CA . ALA A 1 97 ? 10.937 -6.411 -19.045 1.00 97.19 97 ALA A CA 1
ATOM 715 C C . ALA A 1 97 ? 11.033 -5.741 -20.424 1.00 97.19 97 ALA A C 1
ATOM 717 O O . ALA A 1 97 ? 10.991 -6.426 -21.447 1.00 97.19 97 ALA A O 1
ATOM 718 N N . PHE A 1 98 ? 11.253 -4.420 -20.464 1.00 97.00 98 PHE A N 1
ATOM 719 C CA . PHE A 1 98 ? 11.469 -3.701 -21.719 1.00 97.00 98 PHE A CA 1
ATOM 720 C C . PHE A 1 98 ? 12.713 -4.202 -22.459 1.00 97.00 98 PHE A C 1
ATOM 722 O O . PHE A 1 98 ? 12.663 -4.419 -23.666 1.00 97.00 98 PHE A O 1
ATOM 729 N N . ALA A 1 99 ? 13.839 -4.377 -21.760 1.00 97.12 99 ALA A N 1
ATOM 730 C CA . ALA A 1 99 ? 15.087 -4.825 -22.371 1.00 97.12 99 ALA A CA 1
ATOM 731 C C . ALA A 1 99 ? 14.953 -6.232 -22.974 1.00 97.12 99 ALA A C 1
ATOM 733 O O . ALA A 1 99 ? 15.359 -6.448 -24.115 1.00 97.12 99 ALA A O 1
ATOM 734 N N . VAL A 1 100 ? 14.328 -7.162 -22.244 1.00 97.12 100 VAL A N 1
ATOM 735 C CA . VAL A 1 100 ? 14.050 -8.524 -22.725 1.00 97.12 100 VAL A CA 1
ATOM 736 C C . VAL A 1 100 ? 13.095 -8.494 -23.919 1.00 97.12 100 VAL A C 1
ATOM 738 O O . VAL A 1 100 ? 13.369 -9.130 -24.935 1.00 97.12 100 VAL A O 1
ATOM 741 N N . GLY A 1 101 ? 12.015 -7.712 -23.844 1.00 96.38 101 GLY A N 1
ATOM 742 C CA . GLY A 1 101 ? 11.067 -7.562 -24.949 1.00 96.38 101 GLY A CA 1
ATOM 743 C C . GLY A 1 101 ? 11.704 -6.960 -26.204 1.00 96.38 101 GLY A C 1
ATOM 744 O O . GLY A 1 101 ? 11.430 -7.415 -27.312 1.00 96.38 101 GLY A O 1
ATOM 745 N N . ALA A 1 102 ? 12.602 -5.985 -26.043 1.00 96.19 102 ALA A N 1
ATOM 746 C CA . ALA A 1 102 ? 13.335 -5.362 -27.143 1.00 96.19 102 ALA A CA 1
ATOM 747 C C . ALA A 1 102 ? 14.428 -6.268 -27.735 1.00 96.19 102 ALA A C 1
ATOM 749 O O . ALA A 1 102 ? 14.770 -6.121 -28.908 1.00 96.19 102 ALA A O 1
ATOM 750 N N . ALA A 1 103 ? 14.965 -7.220 -26.966 1.00 96.62 103 ALA A N 1
ATOM 751 C CA . ALA A 1 103 ? 15.998 -8.133 -27.447 1.00 96.62 103 ALA A CA 1
ATOM 752 C C . ALA A 1 103 ? 15.508 -9.006 -28.613 1.00 96.62 103 ALA A C 1
ATOM 754 O O . ALA A 1 103 ? 16.272 -9.262 -29.539 1.00 96.62 103 ALA A O 1
ATOM 755 N N . LEU A 1 104 ? 14.236 -9.418 -28.609 1.00 94.94 104 LEU A N 1
ATOM 756 C CA . LEU A 1 104 ? 13.661 -10.277 -29.648 1.00 94.94 104 LEU A CA 1
ATOM 757 C C . LEU A 1 104 ? 13.660 -9.631 -31.051 1.00 94.94 104 LEU A C 1
ATOM 759 O O . LEU A 1 104 ? 14.245 -10.222 -31.962 1.00 94.94 104 LEU A O 1
ATOM 763 N N . PRO A 1 105 ? 13.081 -8.432 -31.273 1.00 94.06 105 PRO A N 1
ATOM 764 C CA . PRO A 1 105 ? 13.144 -7.782 -32.581 1.00 94.06 105 PRO A CA 1
ATOM 765 C C . PRO A 1 105 ? 14.574 -7.384 -32.975 1.00 94.06 105 PRO A C 1
ATOM 767 O O . PRO A 1 105 ? 14.928 -7.471 -34.150 1.00 94.06 105 PRO A O 1
ATOM 770 N N . LEU A 1 106 ? 15.429 -7.007 -32.015 1.00 94.19 106 LEU A N 1
ATOM 771 C CA . LEU A 1 106 ? 16.838 -6.711 -32.296 1.00 94.19 106 LEU A CA 1
ATOM 772 C C . LEU A 1 106 ? 17.596 -7.953 -32.781 1.00 94.19 106 LEU A C 1
ATOM 774 O O . LEU A 1 106 ? 18.331 -7.875 -33.765 1.00 94.19 106 LEU A O 1
ATOM 778 N N . ALA A 1 107 ? 17.385 -9.103 -32.139 1.00 94.88 107 ALA A N 1
ATOM 779 C CA . ALA A 1 107 ? 17.961 -10.374 -32.560 1.00 94.88 107 ALA A CA 1
ATOM 780 C C . ALA A 1 107 ? 17.445 -10.790 -33.944 1.00 94.88 107 ALA A C 1
ATOM 782 O O . ALA A 1 107 ? 18.237 -11.217 -34.783 1.00 94.88 107 ALA A O 1
ATOM 783 N N . ALA A 1 108 ? 16.148 -10.606 -34.215 1.00 92.94 108 ALA A N 1
ATOM 784 C CA . ALA A 1 108 ? 15.563 -10.889 -35.524 1.00 92.94 108 ALA A CA 1
ATOM 785 C C . ALA A 1 108 ? 16.262 -10.100 -36.646 1.00 92.94 108 ALA A C 1
ATOM 787 O O . ALA A 1 108 ? 16.658 -10.686 -37.651 1.00 92.94 108 ALA A O 1
ATOM 788 N N . VAL A 1 109 ? 16.491 -8.795 -36.460 1.00 92.50 109 VAL A N 1
ATOM 789 C CA . VAL A 1 109 ? 17.208 -7.962 -37.444 1.00 92.50 109 VAL A CA 1
ATOM 790 C C . VAL A 1 109 ? 18.692 -8.334 -37.535 1.00 92.50 109 VAL A C 1
ATOM 792 O O . VAL A 1 109 ? 19.239 -8.416 -38.636 1.00 92.50 109 VAL A O 1
ATOM 795 N N . ALA A 1 110 ? 19.355 -8.580 -36.403 1.00 91.69 110 ALA A N 1
ATOM 796 C CA . ALA A 1 110 ? 20.781 -8.902 -36.365 1.00 91.69 110 ALA A CA 1
ATOM 797 C C . ALA A 1 110 ? 21.113 -10.228 -37.071 1.00 91.69 110 ALA A C 1
ATOM 799 O O . ALA A 1 110 ? 22.157 -10.323 -37.720 1.00 91.69 110 ALA A O 1
ATOM 800 N N . LEU A 1 111 ? 20.222 -11.221 -36.974 1.00 93.06 111 LEU A N 1
ATOM 801 C CA . LEU A 1 111 ? 20.376 -12.549 -37.575 1.00 93.06 111 LEU A CA 1
ATOM 802 C C . LEU A 1 111 ? 19.796 -12.649 -38.994 1.00 93.06 111 LEU A C 1
ATOM 804 O O . LEU A 1 111 ? 20.156 -13.566 -39.731 1.00 93.06 111 LEU A O 1
ATOM 808 N N . ALA A 1 112 ? 18.923 -11.722 -39.405 1.00 92.31 112 ALA A N 1
ATOM 809 C CA . ALA A 1 112 ? 18.352 -11.724 -40.749 1.00 92.31 112 ALA A CA 1
ATOM 810 C C . ALA A 1 112 ? 19.447 -11.563 -41.827 1.00 92.31 112 ALA A C 1
ATOM 812 O O . ALA A 1 112 ? 20.312 -10.687 -41.682 1.00 92.31 112 ALA A O 1
ATOM 813 N N . PRO A 1 113 ? 19.408 -12.338 -42.930 1.00 89.75 113 PRO A N 1
ATOM 814 C CA . PRO A 1 113 ? 20.310 -12.162 -44.067 1.00 89.75 113 PRO A CA 1
ATOM 815 C C . PRO A 1 113 ? 20.256 -10.740 -44.634 1.00 89.75 113 PRO A C 1
ATOM 817 O O . PRO A 1 113 ? 19.194 -10.120 -44.660 1.00 89.75 113 PRO A O 1
ATOM 820 N N . ALA A 1 114 ? 21.380 -10.236 -45.156 1.00 83.44 114 ALA A N 1
ATOM 821 C CA . ALA A 1 114 ? 21.456 -8.881 -45.716 1.00 83.44 114 ALA A CA 1
ATOM 822 C C . ALA A 1 114 ? 20.418 -8.627 -46.826 1.00 83.44 114 ALA A C 1
ATOM 824 O O . ALA A 1 114 ? 19.867 -7.537 -46.901 1.00 83.44 114 ALA A O 1
ATOM 825 N N . ALA A 1 115 ? 20.087 -9.652 -47.620 1.00 85.50 115 ALA A N 1
ATOM 826 C CA . ALA A 1 115 ? 19.074 -9.581 -48.675 1.00 85.50 115 ALA A CA 1
ATOM 827 C C . ALA A 1 115 ? 17.644 -9.310 -48.167 1.00 85.50 115 ALA A C 1
ATOM 829 O O . ALA A 1 115 ? 16.780 -8.944 -48.956 1.00 85.50 115 ALA A O 1
ATOM 830 N N . TRP A 1 116 ? 17.372 -9.532 -46.877 1.00 83.50 116 TRP A N 1
ATOM 831 C CA . TRP A 1 116 ? 16.055 -9.330 -46.259 1.00 83.50 116 TRP A CA 1
ATOM 832 C C . TRP A 1 116 ? 15.979 -8.030 -45.451 1.00 83.50 116 TRP A C 1
ATOM 834 O O . TRP A 1 116 ? 14.914 -7.675 -44.950 1.00 83.50 116 TRP A O 1
ATOM 844 N N . ARG A 1 117 ? 17.104 -7.321 -45.296 1.00 82.38 117 ARG A N 1
ATOM 845 C CA . ARG A 1 117 ? 17.153 -6.032 -44.604 1.00 82.38 117 ARG A CA 1
ATOM 846 C C . ARG A 1 117 ? 16.768 -4.937 -45.594 1.00 82.38 117 ARG A C 1
ATOM 848 O O . ARG A 1 117 ? 17.283 -4.906 -46.708 1.00 82.38 117 ARG A O 1
ATOM 855 N N . VAL A 1 118 ? 15.880 -4.032 -45.188 1.00 77.56 118 VAL A N 1
ATOM 856 C CA . VAL A 1 118 ? 15.597 -2.819 -45.969 1.00 77.56 118 VAL A CA 1
ATOM 857 C C . VAL A 1 118 ? 16.883 -1.984 -45.990 1.00 77.56 118 VAL A C 1
ATOM 859 O O . VAL A 1 118 ? 17.427 -1.682 -44.928 1.00 77.56 118 VAL A O 1
ATOM 862 N N . GLY A 1 119 ? 17.414 -1.696 -47.182 1.00 74.31 119 GLY A N 1
ATOM 863 C CA . GLY A 1 119 ? 18.604 -0.856 -47.345 1.00 74.31 119 GLY A CA 1
ATOM 864 C C . 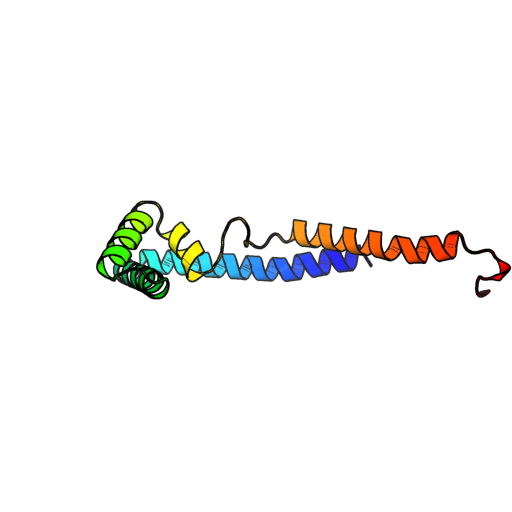GLY A 1 119 ? 18.355 0.567 -46.839 1.00 74.31 119 GLY A C 1
ATOM 865 O O . GLY A 1 119 ? 17.230 1.056 -46.939 1.00 74.31 119 GLY A O 1
ATOM 866 N N . LEU A 1 120 ? 19.395 1.191 -46.275 1.00 56.66 120 LEU A N 1
ATOM 867 C CA . LEU A 1 120 ? 19.401 2.615 -45.914 1.00 56.66 120 LEU A CA 1
ATOM 868 C C . LEU A 1 120 ? 19.488 3.499 -47.161 1.00 56.66 120 LEU A C 1
ATOM 870 O O . LEU A 1 120 ? 20.268 3.133 -48.071 1.00 56.66 120 LEU A O 1
#

Mean predicted aligned error: 4.85 Å

Foldseek 3Di:
DLQCQLVVQLVVLVVVLVVLVVVLVVQVVCCVPPVVVLLVVQLVLVVVVPDDSVVSSVVSVVVVVVPVSVCCSCRPVVDDPVPRRDSNVSSVVRSVVVVVVVVVVVVVQVPDDPVPDDDD

Solvent-accessible surface area (backbone atoms only — not comparable to full-atom values): 6468 Å² total; per-residue (Å²): 107,35,67,56,42,16,52,52,36,27,52,55,34,38,52,51,34,54,50,53,53,50,49,55,54,47,51,56,49,45,52,71,75,38,47,74,56,51,48,51,52,47,20,49,54,34,33,76,74,69,40,53,70,71,53,13,44,52,52,33,52,60,44,42,73,74,39,44,64,62,49,47,37,37,74,74,68,57,46,41,94,87,63,49,63,51,21,70,61,49,8,52,53,43,19,50,52,44,48,58,61,51,45,54,62,52,48,52,60,72,70,48,56,75,92,77,51,84,80,131

Sequence (120 aa):
GALSMAVGEVVSVGSQRDTELADIARERRELAAMPARELEELVQIYIDKGLTPALARQVAVELTEKDALAVHVAEELGITEQTRARPLQAGASSAAAFAVGAALPLAAVALAPAAWRVGL

pLDDT: mean 95.61, std 5.46, range [56.66, 98.69]

Secondary structure (DSSP, 8-state):
-HHHHHHHHHHHHHHHHHHHHHHHHHHHHHHHH-HHHHHHHHHHHHHHTT--HHHHHHHHHHHHHHHHHHHHHHHTS---TTTS--HHHHHHHHHHHHHHHHHHHHHHHHHS-GGGSPP-

Nearest PDB structures (foldseek):
  6iu4-assembly1_A  TM=7.745E-01  e=5.795E-03  Eucalyptus grandis

Radius of gyration: 24.22 Å; Cα contacts (8 Å, |Δi|>4): 97; chains: 1; bounding box: 42×24×71 Å